Protein AF-A0A962Z6M2-F1 (afdb_monomer_lite)

Secondary structure (DSSP, 8-state):
-PPPPS-HHHHHHHHHHSTT-HHHHHHHHHHHHHTT-HHHHHHHHHHHHHHTTT-HHHHHHHHHHHHHHH-SSSTTTTSPPPHHHHHHHHHS-HHHHHHHHHHHHHHHHHHHHH-TT-HHHHHHHHHHHHHHT-HHHHHHHHHHHHHHTTT-HHHHHHHHHHHHHTTSS--

pLDDT: mean 78.85, std 14.88, range [34.38, 93.31]

Foldseek 3Di:
DDDDPLDLVVLVVVCVVVVQPLVSLLVSLQSCLVVVNNVSNVVSLVSNCVVCVVPVVSNVVSVVSCCVRPPPVCCVPPVDDDPVVVVVVVVDDPVRVLVVLVVVLVVLVVVCVVVVVPLVSLLVSLVSCLVSVVLVSNLVSLVSNCVVCVVPPVSNVSSVVSCVVSPVDDD

Structure (mmCIF, N/CA/C/O backbone):
data_AF-A0A962Z6M2-F1
#
_entry.id   AF-A0A962Z6M2-F1
#
loop_
_atom_site.group_PDB
_atom_site.id
_atom_site.type_symbol
_atom_site.label_atom_id
_atom_site.label_alt_id
_atom_site.label_comp_id
_atom_site.label_asym_id
_atom_site.label_entity_id
_atom_site.label_seq_id
_atom_site.pdbx_PDB_ins_code
_atom_site.Cartn_x
_atom_site.Cartn_y
_atom_site.Cartn_z
_atom_site.occupancy
_atom_site.B_iso_or_equiv
_atom_site.auth_seq_id
_atom_site.auth_comp_id
_atom_site.auth_asym_id
_atom_site.auth_atom_id
_atom_site.pdbx_PDB_model_num
ATOM 1 N N . PRO A 1 1 ? -10.891 -21.172 -31.140 1.00 34.38 1 PRO A N 1
ATOM 2 C CA . PRO A 1 1 ? -9.845 -20.942 -30.113 1.00 34.38 1 PRO A CA 1
ATOM 3 C C . PRO A 1 1 ? -9.980 -21.962 -28.971 1.00 34.38 1 PRO A C 1
ATOM 5 O O . PRO A 1 1 ? -11.091 -22.116 -28.469 1.00 34.38 1 PRO A O 1
ATOM 8 N N . PRO A 1 2 ? -8.925 -22.722 -28.624 1.00 45.12 2 PRO A N 1
ATOM 9 C CA . PRO A 1 2 ? -9.042 -23.731 -27.581 1.00 45.12 2 PRO A CA 1
ATOM 10 C C . PRO A 1 2 ? -9.283 -23.030 -26.244 1.00 45.12 2 PRO A C 1
ATOM 12 O O . PRO A 1 2 ? -8.566 -22.094 -25.889 1.00 45.12 2 PRO A O 1
ATOM 15 N N . SER A 1 3 ? -10.339 -23.456 -25.558 1.00 48.66 3 SER A N 1
ATOM 16 C CA . SER A 1 3 ? -10.657 -23.081 -24.186 1.00 48.66 3 SER A CA 1
ATOM 17 C C . SER A 1 3 ? -9.406 -23.259 -23.329 1.00 48.66 3 SER A C 1
ATOM 19 O O . SER A 1 3 ? -8.789 -24.325 -23.377 1.00 48.66 3 SER A O 1
ATOM 21 N N . ALA A 1 4 ? -8.992 -22.216 -22.607 1.00 51.03 4 ALA A N 1
ATOM 22 C CA . ALA A 1 4 ? -7.869 -22.316 -21.684 1.00 51.03 4 ALA A CA 1
ATOM 23 C C . ALA A 1 4 ? -8.102 -23.509 -20.735 1.00 51.03 4 ALA A C 1
ATOM 25 O O . ALA A 1 4 ? -9.238 -23.707 -20.289 1.00 51.03 4 ALA A O 1
ATOM 26 N N . PRO A 1 5 ? -7.082 -24.346 -20.480 1.00 53.75 5 PRO A N 1
ATOM 27 C CA . PRO A 1 5 ? -7.233 -25.463 -19.562 1.00 53.75 5 PRO A CA 1
ATOM 28 C C . PRO A 1 5 ? -7.599 -24.917 -18.179 1.00 53.75 5 PRO A C 1
ATOM 30 O O . PRO A 1 5 ? -6.863 -24.118 -17.613 1.00 53.75 5 PRO A O 1
ATOM 33 N N . SER A 1 6 ? -8.734 -25.358 -17.634 1.00 64.12 6 SER A N 1
ATOM 34 C CA . SER A 1 6 ? -9.140 -25.058 -16.252 1.00 64.12 6 SER A CA 1
ATOM 35 C C . SER A 1 6 ? -8.270 -25.781 -15.212 1.00 64.12 6 SER A C 1
ATOM 37 O O . SER A 1 6 ? -8.408 -25.535 -14.017 1.00 64.12 6 SER A O 1
ATOM 39 N N . ASP A 1 7 ? -7.376 -26.664 -15.669 1.00 82.19 7 ASP A N 1
ATOM 40 C CA . ASP A 1 7 ? -6.405 -27.383 -14.853 1.00 82.19 7 ASP A CA 1
ATOM 41 C C . ASP A 1 7 ? -5.087 -26.599 -14.729 1.00 82.19 7 ASP A C 1
ATOM 43 O O . ASP A 1 7 ? -4.380 -26.418 -15.730 1.00 82.19 7 ASP A O 1
ATOM 47 N N . PRO A 1 8 ? -4.704 -26.175 -13.511 1.00 82.62 8 PRO A N 1
ATOM 48 C CA . PRO A 1 8 ? -3.506 -25.369 -13.297 1.00 82.62 8 PRO A CA 1
ATOM 49 C C . PRO A 1 8 ? -2.213 -26.141 -13.600 1.00 82.62 8 PRO A C 1
ATOM 51 O O . PRO A 1 8 ? -1.259 -25.560 -14.110 1.00 82.62 8 PRO A O 1
ATOM 54 N N . ASP A 1 9 ? -2.178 -27.460 -13.397 1.00 84.62 9 ASP A N 1
ATOM 55 C CA . ASP A 1 9 ? -1.010 -28.282 -13.737 1.00 84.62 9 ASP A CA 1
ATOM 56 C C . ASP A 1 9 ? -0.763 -28.357 -15.250 1.00 84.62 9 ASP A C 1
ATOM 58 O O . ASP A 1 9 ? 0.375 -28.230 -15.712 1.00 84.62 9 ASP A O 1
ATOM 62 N N . ALA A 1 10 ? -1.832 -28.506 -16.038 1.00 86.56 10 ALA A N 1
ATOM 63 C CA . ALA A 1 10 ? -1.747 -28.499 -17.496 1.00 86.56 10 ALA A CA 1
ATOM 64 C C . ALA A 1 10 ? -1.343 -27.113 -18.021 1.00 86.56 10 ALA A C 1
ATOM 66 O O . ALA A 1 10 ? -0.534 -27.008 -18.949 1.00 86.56 10 ALA A O 1
ATOM 67 N N . LEU A 1 11 ? -1.867 -26.051 -17.399 1.00 87.56 11 LEU A N 1
ATOM 68 C CA . LEU A 1 11 ? -1.488 -24.676 -17.702 1.00 87.56 11 LEU A CA 1
ATOM 69 C C . LEU A 1 11 ? -0.005 -24.430 -17.389 1.00 87.56 11 LEU A C 1
ATOM 71 O O . LEU A 1 11 ? 0.720 -23.955 -18.259 1.00 87.56 11 LEU A O 1
ATOM 75 N N . ARG A 1 12 ? 0.484 -24.833 -16.211 1.00 87.50 12 ARG A N 1
ATOM 76 C CA . ARG A 1 12 ? 1.902 -24.727 -15.829 1.00 87.50 12 ARG A CA 1
ATOM 77 C C . ARG A 1 12 ? 2.818 -25.416 -16.835 1.00 87.50 12 ARG A C 1
ATOM 79 O O . ARG A 1 12 ? 3.776 -24.804 -17.295 1.00 87.50 12 ARG A O 1
ATOM 86 N N . ALA A 1 13 ? 2.517 -26.660 -17.206 1.00 89.38 13 ALA A N 1
ATOM 87 C CA . ALA A 1 13 ? 3.335 -27.412 -18.157 1.00 89.38 13 ALA A CA 1
ATOM 88 C C . ALA A 1 13 ? 3.436 -26.709 -19.523 1.00 89.38 13 ALA A C 1
ATOM 90 O O . ALA A 1 13 ? 4.505 -26.684 -20.133 1.00 89.38 13 ALA A O 1
ATOM 91 N N . ARG A 1 14 ? 2.343 -26.090 -19.986 1.00 90.38 14 ARG A N 1
ATOM 92 C CA . ARG A 1 14 ? 2.348 -25.273 -21.204 1.00 90.38 14 ARG A CA 1
ATOM 93 C C . ARG A 1 14 ? 3.193 -24.008 -21.041 1.00 90.38 14 ARG A C 1
ATOM 95 O O . ARG A 1 14 ? 3.958 -23.675 -21.941 1.00 90.38 14 ARG A O 1
ATOM 102 N N . LEU A 1 15 ? 3.068 -23.313 -19.915 1.00 90.88 15 LEU A N 1
ATOM 103 C CA . LEU A 1 15 ? 3.791 -22.065 -19.664 1.00 90.88 15 LEU A CA 1
ATOM 104 C C . LEU A 1 15 ? 5.296 -22.275 -19.485 1.00 90.88 15 LEU A C 1
ATOM 106 O O . LEU A 1 15 ? 6.074 -21.397 -19.838 1.00 90.88 15 LEU A O 1
ATOM 110 N N . GLU A 1 16 ? 5.733 -23.447 -19.027 1.00 88.25 16 GLU A N 1
ATOM 111 C CA . GLU A 1 16 ? 7.156 -23.813 -19.052 1.00 88.25 16 GLU A CA 1
ATOM 112 C C . GLU A 1 16 ? 7.694 -23.959 -20.487 1.00 88.25 16 GLU A C 1
ATOM 114 O O . GLU A 1 16 ? 8.852 -23.634 -20.749 1.00 88.25 16 GLU A O 1
ATOM 119 N N . ALA A 1 17 ? 6.860 -24.393 -21.441 1.00 90.06 17 ALA A N 1
ATOM 120 C CA . ALA A 1 17 ? 7.218 -24.407 -22.862 1.00 90.06 17 ALA A CA 1
ATOM 121 C C . ALA A 1 17 ? 7.132 -23.008 -23.505 1.00 90.06 17 ALA A C 1
ATOM 123 O O . ALA A 1 17 ? 7.885 -22.702 -24.432 1.00 90.06 17 ALA A O 1
ATOM 124 N N . GLU A 1 18 ? 6.247 -22.146 -22.997 1.00 89.69 18 GLU A N 1
ATOM 125 C CA . GLU A 1 18 ? 6.030 -20.769 -23.452 1.00 89.69 18 GLU A CA 1
ATOM 126 C C . GLU A 1 18 ? 6.296 -19.748 -22.320 1.00 89.69 18 GLU A C 1
ATOM 128 O O . GLU A 1 18 ? 5.388 -19.021 -21.911 1.00 89.69 18 GLU A O 1
ATOM 133 N N . PRO A 1 19 ? 7.541 -19.613 -21.814 1.00 87.62 19 PRO A N 1
ATOM 134 C CA . PRO A 1 19 ? 7.821 -18.827 -20.605 1.00 87.62 19 PRO A CA 1
ATOM 135 C C . PRO A 1 19 ? 7.509 -17.333 -20.756 1.00 87.62 19 PRO A C 1
ATOM 137 O O . PRO A 1 19 ? 7.312 -16.637 -19.766 1.00 87.62 19 PRO A O 1
ATOM 140 N N . LYS A 1 20 ? 7.426 -16.840 -21.998 1.00 87.75 20 LYS A N 1
ATOM 141 C CA . LYS A 1 20 ? 7.068 -15.457 -22.344 1.00 87.75 20 LYS A CA 1
ATOM 142 C C . LYS A 1 20 ? 5.554 -15.207 -22.386 1.00 87.75 20 LYS A C 1
ATOM 144 O O . LYS A 1 20 ? 5.133 -14.139 -22.825 1.00 87.75 20 LYS A O 1
ATOM 149 N N . ASP A 1 21 ? 4.717 -16.158 -21.983 1.00 89.56 21 ASP A N 1
ATOM 150 C CA . ASP A 1 21 ? 3.284 -15.909 -21.829 1.00 89.56 21 ASP A CA 1
ATOM 151 C C . ASP A 1 21 ? 2.997 -15.263 -20.466 1.00 89.56 21 ASP A C 1
ATOM 153 O O . ASP A 1 21 ? 2.592 -15.905 -19.497 1.00 89.56 21 ASP A O 1
ATOM 157 N N . PHE A 1 22 ? 3.222 -13.949 -20.399 1.00 86.62 22 PHE A N 1
ATOM 158 C CA . PHE A 1 22 ? 2.941 -13.138 -19.214 1.00 86.62 22 PHE A CA 1
ATOM 159 C C . PHE A 1 22 ? 1.518 -13.342 -18.675 1.00 86.62 22 PHE A C 1
ATOM 161 O O . PHE A 1 22 ? 1.324 -13.496 -17.470 1.00 86.62 22 PHE A O 1
ATOM 168 N N . ARG A 1 23 ? 0.510 -13.343 -19.560 1.00 86.81 23 ARG A N 1
ATOM 169 C CA . ARG A 1 23 ? -0.898 -13.440 -19.147 1.00 86.81 23 ARG A CA 1
ATOM 170 C C . ARG A 1 23 ? -1.207 -14.818 -18.584 1.00 86.81 23 ARG A C 1
ATOM 172 O O . ARG A 1 23 ? -1.882 -14.892 -17.561 1.00 86.81 23 ARG A O 1
ATOM 179 N N . GLY A 1 24 ? -0.679 -15.865 -19.211 1.00 90.38 24 GLY A N 1
ATOM 180 C CA . GLY A 1 24 ? -0.841 -17.230 -18.740 1.00 90.38 24 GLY A CA 1
ATOM 181 C C . GLY A 1 24 ? -0.222 -17.457 -17.359 1.00 90.38 24 GLY A C 1
ATOM 182 O O . GLY A 1 24 ? -0.868 -18.054 -16.503 1.00 90.38 24 GLY A O 1
ATOM 183 N N . TRP A 1 25 ? 0.963 -16.903 -17.075 1.00 91.50 25 TRP A N 1
ATOM 184 C CA . TRP A 1 25 ? 1.555 -16.981 -15.729 1.00 91.50 25 TRP A CA 1
ATOM 185 C C . TRP A 1 25 ? 0.719 -16.271 -14.657 1.00 91.50 25 TRP A C 1
ATOM 187 O O . TRP A 1 25 ? 0.569 -16.797 -13.553 1.00 91.50 25 TRP A O 1
ATOM 197 N N . LEU A 1 26 ? 0.123 -15.114 -14.974 1.00 87.94 26 LEU A N 1
ATOM 198 C CA . LEU A 1 26 ? -0.801 -14.438 -14.054 1.00 87.94 26 LEU A CA 1
ATOM 199 C C . LEU A 1 26 ? -2.107 -15.221 -13.853 1.00 87.94 26 LEU A C 1
ATOM 201 O O . LEU A 1 26 ? -2.688 -15.196 -12.771 1.00 87.94 26 LEU A O 1
ATOM 205 N N . GLU A 1 27 ? -2.604 -15.884 -14.896 1.00 88.56 27 GLU A N 1
ATOM 206 C CA . GLU A 1 27 ? -3.781 -16.754 -14.816 1.00 88.56 27 GLU A CA 1
ATOM 207 C C . GLU A 1 27 ? -3.503 -17.988 -13.951 1.00 88.56 27 GLU A C 1
ATOM 209 O O . GLU A 1 27 ? -4.297 -18.291 -13.062 1.00 88.56 27 GLU A O 1
ATOM 214 N N . LEU A 1 28 ? -2.339 -18.625 -14.119 1.00 90.25 28 LEU A N 1
ATOM 215 C CA . LEU A 1 28 ? -1.894 -19.727 -13.267 1.00 90.25 28 LEU A CA 1
ATOM 216 C C . LEU A 1 28 ? -1.822 -19.301 -11.798 1.00 90.25 28 LEU A C 1
ATOM 218 O O . LEU A 1 28 ? -2.349 -19.998 -10.936 1.00 90.25 28 LEU A O 1
ATOM 222 N N . ALA A 1 29 ? -1.233 -18.136 -11.512 1.00 89.50 29 ALA A N 1
ATOM 223 C CA . ALA A 1 29 ? -1.160 -17.615 -10.150 1.00 89.50 29 ALA A CA 1
ATOM 224 C C . ALA A 1 29 ? -2.555 -17.416 -9.523 1.00 89.50 29 ALA A C 1
ATOM 226 O O . ALA A 1 29 ? -2.762 -17.784 -8.370 1.00 89.50 29 ALA A O 1
ATOM 227 N N . ARG A 1 30 ? -3.534 -16.908 -10.290 1.00 84.50 30 ARG A N 1
ATOM 228 C CA . ARG A 1 30 ? -4.937 -16.771 -9.842 1.00 84.50 30 ARG A CA 1
ATOM 229 C C . ARG A 1 30 ? -5.606 -18.113 -9.574 1.00 84.50 30 ARG A C 1
ATOM 231 O O . ARG A 1 30 ? -6.294 -18.244 -8.567 1.00 84.50 30 ARG A O 1
ATOM 238 N N . LEU A 1 31 ? -5.423 -19.089 -10.461 1.00 86.62 31 LEU A N 1
ATOM 239 C CA . LEU A 1 31 ? -6.014 -20.421 -10.306 1.00 86.62 31 LEU A CA 1
ATOM 240 C C . LEU A 1 31 ? -5.458 -21.143 -9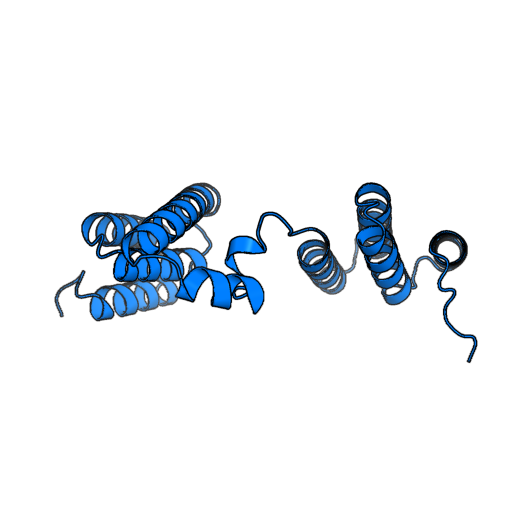.075 1.00 86.62 31 LEU A C 1
ATOM 242 O O . LEU A 1 31 ? -6.222 -21.751 -8.329 1.00 86.62 31 LEU A O 1
ATOM 246 N N . GLU A 1 32 ? -4.152 -21.037 -8.834 1.00 86.12 32 GLU A N 1
ATOM 247 C CA . GLU A 1 32 ? -3.507 -21.623 -7.656 1.00 86.12 32 GLU A CA 1
ATOM 248 C C . GLU A 1 32 ? -3.922 -20.909 -6.363 1.00 86.12 32 GLU A C 1
ATOM 250 O O . GLU A 1 32 ? -4.260 -21.560 -5.373 1.00 86.12 32 GLU A O 1
ATOM 255 N N . ALA A 1 33 ? -4.017 -19.574 -6.387 1.00 81.19 33 ALA A N 1
ATOM 256 C CA . ALA A 1 33 ? -4.516 -18.796 -5.255 1.00 81.19 33 ALA A CA 1
ATOM 257 C C . ALA A 1 33 ? -5.978 -19.141 -4.918 1.00 81.19 33 ALA A C 1
ATOM 259 O O . ALA A 1 33 ? -6.304 -19.346 -3.751 1.00 81.19 33 ALA A O 1
ATOM 260 N N . ALA A 1 34 ? -6.846 -19.298 -5.926 1.00 80.06 34 ALA A N 1
ATOM 261 C CA . ALA A 1 34 ? -8.249 -19.686 -5.742 1.00 80.06 34 ALA A CA 1
ATOM 262 C C . ALA A 1 34 ? -8.419 -21.098 -5.150 1.00 80.06 34 ALA A C 1
ATOM 264 O O . ALA A 1 34 ? -9.440 -21.395 -4.534 1.00 80.06 34 ALA A O 1
ATOM 265 N N . ARG A 1 35 ? -7.416 -21.969 -5.317 1.00 79.62 35 ARG A N 1
ATOM 266 C CA . ARG A 1 35 ? -7.358 -23.307 -4.707 1.00 79.62 35 ARG A CA 1
ATOM 267 C C . ARG A 1 35 ? -6.767 -23.299 -3.294 1.00 79.62 35 ARG A C 1
ATOM 269 O O . ARG A 1 35 ? -6.731 -24.348 -2.656 1.00 79.62 35 ARG A O 1
ATOM 276 N N . GLY A 1 36 ? -6.295 -22.147 -2.816 1.00 78.06 36 GLY A N 1
ATOM 277 C CA . GLY A 1 36 ? -5.590 -22.004 -1.542 1.00 78.06 36 GLY A CA 1
ATOM 278 C C . GLY A 1 36 ? -4.112 -22.404 -1.594 1.00 78.06 36 GLY A C 1
ATOM 279 O O . GLY A 1 36 ? -3.434 -22.346 -0.569 1.00 78.06 36 GLY A O 1
ATOM 280 N N . ASP A 1 37 ? -3.574 -22.769 -2.764 1.00 82.50 37 ASP A N 1
ATOM 281 C CA . ASP A 1 37 ? -2.153 -23.089 -2.921 1.00 82.50 37 ASP A CA 1
ATOM 282 C C . ASP A 1 37 ? -1.338 -21.809 -3.158 1.00 82.50 37 ASP A C 1
ATOM 284 O O . ASP A 1 37 ? -0.841 -21.503 -4.247 1.00 82.50 37 ASP A O 1
ATOM 288 N N . ARG A 1 38 ? -1.194 -21.026 -2.084 1.00 77.81 38 ARG A N 1
ATOM 289 C CA . ARG A 1 38 ? -0.437 -19.764 -2.090 1.00 77.81 38 ARG A CA 1
ATOM 290 C C . ARG A 1 38 ? 1.026 -19.974 -2.502 1.00 77.81 38 ARG A C 1
ATOM 292 O O . ARG A 1 38 ? 1.619 -19.102 -3.135 1.00 77.81 38 ARG A O 1
ATOM 299 N N . LYS A 1 39 ? 1.610 -21.139 -2.200 1.00 81.81 39 LYS A N 1
ATOM 300 C CA . LYS A 1 39 ? 2.989 -21.473 -2.583 1.00 81.81 39 LYS A CA 1
ATOM 301 C C . LYS A 1 39 ? 3.116 -21.630 -4.099 1.00 81.81 39 LYS A C 1
ATOM 303 O O . LYS A 1 39 ? 4.027 -21.054 -4.694 1.00 81.81 39 LYS A O 1
ATOM 308 N N . ALA A 1 40 ? 2.212 -22.386 -4.719 1.00 85.00 40 ALA A N 1
ATOM 309 C CA . ALA A 1 40 ? 2.186 -22.566 -6.167 1.00 85.00 40 ALA A CA 1
ATOM 310 C C . ALA A 1 40 ? 1.896 -21.249 -6.903 1.00 85.00 40 ALA A C 1
ATOM 312 O O . ALA A 1 40 ? 2.501 -20.968 -7.940 1.00 85.00 40 ALA A O 1
ATOM 313 N N . ALA A 1 41 ? 1.036 -20.409 -6.331 1.00 86.69 41 ALA A N 1
ATOM 314 C CA . ALA A 1 41 ? 0.719 -19.100 -6.876 1.00 86.69 41 ALA A CA 1
ATOM 315 C C . ALA A 1 41 ? 1.925 -18.135 -6.844 1.00 86.69 41 ALA A C 1
ATOM 317 O O . ALA A 1 41 ? 2.239 -17.520 -7.867 1.00 86.69 41 ALA A O 1
ATOM 318 N N . HIS A 1 42 ? 2.664 -18.048 -5.728 1.00 84.69 42 HIS A N 1
ATOM 319 C CA . HIS A 1 42 ? 3.911 -17.266 -5.677 1.00 84.69 42 HIS A CA 1
ATOM 320 C C . HIS A 1 42 ? 4.969 -17.806 -6.639 1.00 84.69 42 HIS A C 1
ATOM 322 O O . HIS A 1 42 ? 5.685 -17.023 -7.260 1.00 84.69 42 HIS A O 1
ATOM 328 N N . ALA A 1 43 ? 5.066 -19.129 -6.801 1.00 88.62 43 ALA A N 1
ATOM 329 C CA . ALA A 1 43 ? 6.003 -19.726 -7.749 1.00 88.62 43 ALA A CA 1
ATOM 330 C C . ALA A 1 43 ? 5.710 -19.286 -9.195 1.00 88.62 43 ALA A C 1
ATOM 332 O O . ALA A 1 43 ? 6.639 -18.966 -9.936 1.00 88.62 43 ALA A O 1
ATOM 333 N N . ALA A 1 44 ? 4.433 -19.195 -9.580 1.00 90.25 44 ALA A N 1
ATOM 334 C CA . ALA A 1 44 ? 4.031 -18.690 -10.893 1.00 90.25 44 ALA A CA 1
ATOM 335 C C . ALA A 1 44 ? 4.416 -17.209 -11.096 1.00 90.25 44 ALA A C 1
ATOM 337 O O . ALA A 1 44 ? 4.956 -16.849 -12.144 1.00 90.25 44 ALA A O 1
ATOM 338 N N . ILE A 1 45 ? 4.211 -16.363 -10.079 1.00 89.69 45 ILE A N 1
ATOM 339 C CA . ILE A 1 45 ? 4.617 -14.947 -10.110 1.00 89.69 45 ILE A CA 1
ATOM 340 C C . ILE A 1 45 ? 6.144 -14.783 -10.154 1.00 89.69 45 ILE A C 1
ATOM 342 O O . ILE A 1 45 ? 6.666 -13.996 -10.948 1.00 89.69 45 ILE A O 1
ATOM 346 N N . ALA A 1 46 ? 6.883 -15.558 -9.361 1.00 89.12 46 ALA A N 1
ATOM 347 C CA . ALA A 1 46 ? 8.343 -15.551 -9.378 1.00 89.12 46 ALA A CA 1
ATOM 348 C C . ALA A 1 46 ? 8.883 -15.935 -10.762 1.00 89.12 46 ALA A C 1
ATOM 350 O O . ALA A 1 46 ? 9.804 -15.291 -11.266 1.00 89.12 46 ALA A O 1
ATOM 351 N N . ARG A 1 47 ? 8.259 -16.921 -11.417 1.00 90.19 47 ARG A N 1
ATOM 352 C CA . ARG A 1 47 ? 8.683 -17.385 -12.736 1.00 90.19 47 ARG A CA 1
ATOM 353 C C . ARG A 1 47 ? 8.537 -16.311 -13.807 1.00 90.19 47 ARG A C 1
ATOM 355 O O . ARG A 1 47 ? 9.484 -16.049 -14.546 1.00 90.19 47 ARG A O 1
ATOM 362 N N . VAL A 1 48 ? 7.390 -15.636 -13.863 1.00 90.31 48 VAL A N 1
ATOM 363 C CA . VAL A 1 48 ? 7.202 -14.531 -14.814 1.00 90.31 48 VAL A CA 1
ATOM 364 C C . VAL A 1 48 ? 8.119 -13.348 -14.485 1.00 90.31 48 VAL A C 1
ATOM 366 O O . VAL A 1 48 ? 8.650 -12.714 -15.394 1.00 90.31 48 VAL A O 1
ATOM 369 N N . ARG A 1 49 ? 8.414 -13.095 -13.204 1.00 89.25 49 ARG A N 1
ATOM 370 C CA . ARG A 1 49 ? 9.379 -12.063 -12.791 1.00 89.25 49 ARG A CA 1
ATOM 371 C C . ARG A 1 49 ? 10.783 -12.333 -13.317 1.00 89.25 49 ARG A C 1
ATOM 373 O O . ARG A 1 49 ? 11.424 -11.412 -13.812 1.00 89.25 49 ARG A O 1
ATOM 380 N N . GLU A 1 50 ? 11.242 -13.579 -13.256 1.00 89.00 50 GLU A N 1
ATOM 381 C CA . GLU A 1 50 ? 12.538 -13.982 -13.811 1.00 89.00 50 GLU A CA 1
ATOM 382 C C . GLU A 1 50 ? 12.592 -13.791 -15.329 1.00 89.00 50 GLU A C 1
ATOM 384 O O . GLU A 1 50 ? 13.562 -13.241 -15.852 1.00 89.00 50 GLU A O 1
ATOM 389 N N . VAL A 1 51 ? 11.535 -14.197 -16.040 1.00 91.12 51 VAL A N 1
ATOM 390 C CA . VAL A 1 51 ? 11.464 -14.068 -17.505 1.00 91.12 51 VAL A CA 1
ATOM 391 C C . VAL A 1 51 ? 11.514 -12.600 -17.940 1.00 91.12 51 VAL A C 1
ATOM 393 O O . VAL A 1 51 ? 12.126 -12.280 -18.961 1.00 91.12 51 VAL A O 1
ATOM 396 N N . TYR A 1 52 ? 10.909 -11.705 -17.158 1.00 89.12 52 TYR A N 1
ATOM 397 C CA . TYR A 1 52 ? 10.832 -10.271 -17.441 1.00 89.12 52 TYR A CA 1
ATOM 398 C C . TYR A 1 52 ? 11.750 -9.410 -16.559 1.00 89.12 52 TYR A C 1
ATOM 400 O O . TYR A 1 52 ? 11.542 -8.201 -16.462 1.00 89.12 52 TYR A O 1
ATOM 408 N N . ALA A 1 53 ? 12.808 -9.988 -15.978 1.00 87.50 53 ALA A N 1
ATOM 409 C CA . ALA A 1 53 ? 13.720 -9.287 -15.065 1.00 87.50 53 ALA A CA 1
ATOM 410 C C . ALA A 1 53 ? 14.383 -8.039 -15.680 1.00 87.50 53 ALA A C 1
ATOM 412 O O . ALA A 1 53 ? 14.706 -7.088 -14.975 1.00 87.50 53 ALA A O 1
ATOM 413 N N . ALA A 1 54 ? 14.557 -8.013 -17.004 1.00 86.75 54 ALA A N 1
ATOM 414 C CA . ALA A 1 54 ? 15.133 -6.881 -17.732 1.00 86.75 54 ALA A CA 1
ATOM 415 C C . ALA A 1 54 ? 14.098 -5.829 -18.189 1.00 86.75 54 ALA A C 1
ATOM 417 O O . ALA A 1 54 ? 14.456 -4.897 -18.907 1.00 86.75 54 ALA A O 1
ATOM 418 N N . ALA A 1 55 ? 12.819 -5.972 -17.822 1.00 84.94 55 ALA A N 1
ATOM 419 C CA . ALA A 1 55 ? 11.729 -5.105 -18.268 1.00 84.94 55 ALA A CA 1
ATOM 420 C C . ALA A 1 55 ? 11.055 -4.398 -17.072 1.00 84.94 55 ALA A C 1
ATOM 422 O O . ALA A 1 55 ? 10.057 -4.900 -16.551 1.00 84.94 55 ALA A O 1
ATOM 423 N N . PRO A 1 56 ? 11.532 -3.205 -16.659 1.00 72.88 56 PRO A N 1
ATOM 424 C CA . PRO A 1 56 ? 11.048 -2.501 -15.463 1.00 72.88 56 PRO A CA 1
ATOM 425 C C . PRO A 1 56 ? 9.536 -2.246 -15.450 1.00 72.88 56 PRO A C 1
ATOM 427 O O . PRO A 1 56 ? 8.879 -2.421 -14.429 1.00 72.88 56 PRO A O 1
ATOM 430 N N . PHE A 1 57 ? 8.960 -1.899 -16.604 1.00 77.56 57 PHE A N 1
ATOM 431 C CA . PHE A 1 57 ? 7.515 -1.693 -16.735 1.00 77.56 57 PHE A CA 1
ATOM 432 C C . PHE A 1 57 ? 6.712 -2.985 -16.524 1.00 77.56 57 PHE A C 1
ATOM 434 O O . PHE A 1 57 ? 5.630 -2.963 -15.944 1.00 77.56 57 PHE A O 1
ATOM 441 N N . VAL A 1 58 ? 7.243 -4.128 -16.968 1.00 81.75 58 VAL A N 1
ATOM 442 C CA . VAL A 1 58 ? 6.592 -5.426 -16.758 1.00 81.75 58 VAL A CA 1
ATOM 443 C C . VAL A 1 58 ? 6.755 -5.862 -15.305 1.00 81.75 58 VAL A C 1
ATOM 445 O O . VAL A 1 58 ? 5.785 -6.316 -14.712 1.00 81.75 58 VAL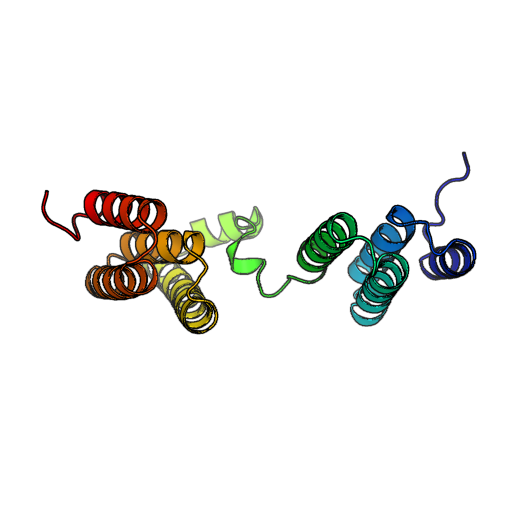 A O 1
ATOM 448 N N . LEU A 1 59 ? 7.921 -5.633 -14.692 1.00 77.50 59 LEU A N 1
ATOM 449 C CA . LEU A 1 59 ? 8.144 -5.873 -13.262 1.00 77.50 59 LEU A CA 1
ATOM 450 C C . LEU A 1 59 ? 7.159 -5.101 -12.377 1.00 77.50 59 LEU A C 1
ATOM 452 O O . LEU A 1 59 ? 6.619 -5.678 -11.439 1.00 77.50 59 LEU A O 1
ATOM 456 N N . GLN A 1 60 ? 6.861 -3.840 -12.709 1.00 72.62 60 GLN A N 1
ATOM 457 C CA . GLN A 1 60 ? 5.846 -3.056 -11.999 1.00 72.62 60 GLN A CA 1
ATOM 458 C C . GLN A 1 60 ? 4.451 -3.697 -12.103 1.00 72.62 60 GLN A C 1
ATOM 460 O O . GLN A 1 60 ? 3.714 -3.750 -11.119 1.00 72.62 60 GLN A O 1
ATOM 465 N N . GLN A 1 61 ? 4.085 -4.218 -13.277 1.00 77.94 61 GLN A N 1
ATOM 466 C CA . GLN A 1 61 ? 2.809 -4.914 -13.455 1.00 77.94 61 GLN A CA 1
ATOM 467 C C . GLN A 1 61 ? 2.760 -6.264 -12.728 1.00 77.94 61 GLN A C 1
ATOM 469 O O . GLN A 1 61 ? 1.713 -6.618 -12.190 1.00 77.94 61 GLN A O 1
ATOM 474 N N . ILE A 1 62 ? 3.878 -6.995 -12.677 1.00 82.56 62 ILE A N 1
ATOM 475 C CA . ILE A 1 62 ? 4.001 -8.242 -11.908 1.00 82.56 62 ILE A CA 1
ATOM 476 C C . ILE A 1 62 ? 3.834 -7.952 -10.417 1.00 82.56 62 ILE A C 1
ATOM 478 O O . ILE A 1 62 ? 3.029 -8.613 -9.774 1.00 82.56 62 ILE A O 1
ATOM 482 N N . ALA A 1 63 ? 4.522 -6.934 -9.893 1.00 77.75 63 ALA A N 1
ATOM 483 C CA . ALA A 1 63 ? 4.419 -6.528 -8.492 1.00 77.75 63 ALA A CA 1
ATOM 484 C C . ALA A 1 63 ? 2.986 -6.124 -8.112 1.00 77.75 63 ALA A C 1
ATOM 486 O O . ALA A 1 63 ? 2.490 -6.505 -7.057 1.00 77.75 63 ALA A O 1
ATOM 487 N N . ARG A 1 64 ? 2.278 -5.413 -9.001 1.00 77.88 64 ARG A N 1
ATOM 488 C CA . ARG A 1 64 ? 0.860 -5.087 -8.799 1.00 77.88 64 ARG A CA 1
ATOM 489 C C . ARG A 1 64 ? -0.025 -6.334 -8.757 1.00 77.88 64 ARG A C 1
ATOM 491 O O . ARG A 1 64 ? -0.893 -6.425 -7.898 1.00 77.88 64 ARG A O 1
ATOM 498 N N . ALA A 1 65 ? 0.170 -7.271 -9.682 1.00 79.12 65 ALA A N 1
ATOM 499 C CA . ALA A 1 65 ? -0.606 -8.507 -9.707 1.00 79.12 65 ALA A CA 1
ATOM 500 C C . ALA A 1 65 ? -0.308 -9.391 -8.484 1.00 79.12 65 ALA A C 1
ATOM 502 O O . ALA A 1 65 ? -1.217 -10.022 -7.959 1.00 79.12 65 ALA A O 1
ATOM 503 N N . GLU A 1 66 ? 0.946 -9.415 -8.023 1.00 80.25 66 GLU A N 1
ATOM 504 C CA . GLU A 1 66 ? 1.375 -10.089 -6.794 1.00 80.25 66 GLU A CA 1
ATOM 505 C C . GLU A 1 66 ? 0.647 -9.517 -5.573 1.00 80.25 66 GLU A C 1
ATOM 507 O O . GLU A 1 66 ? 0.050 -10.279 -4.816 1.00 80.25 66 GLU A O 1
ATOM 512 N N . ALA A 1 67 ? 0.603 -8.188 -5.446 1.00 77.12 67 ALA A N 1
ATOM 513 C CA . ALA A 1 67 ? -0.161 -7.512 -4.401 1.00 77.12 67 ALA A CA 1
ATOM 514 C C . ALA A 1 67 ? -1.657 -7.860 -4.486 1.00 77.12 67 ALA A C 1
ATOM 516 O O . ALA A 1 67 ? -2.246 -8.343 -3.530 1.00 77.12 67 ALA A O 1
ATOM 517 N N . GLU A 1 68 ? -2.286 -7.743 -5.660 1.00 77.94 68 GLU A N 1
ATOM 518 C CA . GLU A 1 68 ? -3.711 -8.075 -5.832 1.00 77.94 68 GLU A CA 1
ATOM 519 C C . GLU A 1 68 ? -4.054 -9.535 -5.451 1.00 77.94 68 GLU A C 1
ATOM 521 O O . GLU A 1 68 ? -5.171 -9.797 -4.999 1.00 77.94 68 GLU A O 1
ATOM 526 N N . LEU A 1 69 ? -3.109 -10.466 -5.632 1.00 75.75 69 LEU A N 1
ATOM 527 C CA . LEU A 1 69 ? -3.271 -11.907 -5.408 1.00 75.75 69 LEU A CA 1
ATOM 528 C C . LEU A 1 69 ? -2.936 -12.378 -3.990 1.00 75.75 69 LEU A C 1
ATOM 530 O O . LEU A 1 69 ? -3.539 -13.346 -3.521 1.00 75.75 69 LEU A O 1
ATOM 534 N N . PHE A 1 70 ? -1.950 -11.757 -3.342 1.00 71.38 70 PHE A N 1
ATOM 535 C CA . PHE A 1 70 ? -1.393 -12.235 -2.072 1.00 71.38 70 PHE A CA 1
ATOM 536 C C . PHE A 1 70 ? -1.528 -11.254 -0.920 1.00 71.38 70 PHE A C 1
ATOM 538 O O . PHE A 1 70 ? -1.359 -11.682 0.223 1.00 71.38 70 PHE A O 1
ATOM 545 N N . ASP A 1 71 ? -1.901 -9.998 -1.180 1.00 61.94 71 ASP A N 1
ATOM 546 C CA . ASP A 1 71 ? -2.387 -9.125 -0.121 1.00 61.94 71 ASP A CA 1
ATOM 547 C C . ASP A 1 71 ? -3.763 -9.593 0.336 1.00 61.94 71 ASP A C 1
ATOM 549 O O . ASP A 1 71 ? -4.812 -9.194 -0.170 1.00 61.94 71 ASP A O 1
ATOM 553 N N . ASP A 1 72 ? -3.712 -10.483 1.317 1.00 49.06 72 ASP A N 1
ATOM 554 C CA . ASP A 1 72 ? -4.813 -10.838 2.201 1.00 49.06 72 ASP A CA 1
ATOM 555 C C . ASP A 1 72 ? -4.631 -10.156 3.575 1.00 49.06 72 ASP A C 1
ATOM 557 O O . ASP A 1 72 ? -5.614 -9.880 4.246 1.00 49.06 72 ASP A O 1
ATOM 561 N N . GLU A 1 73 ? -3.408 -9.744 3.954 1.00 43.16 73 GLU A N 1
ATOM 562 C CA . GLU A 1 73 ? -3.163 -8.970 5.192 1.00 43.16 73 GLU A CA 1
ATOM 563 C C . GLU A 1 73 ? -3.188 -7.447 5.008 1.00 43.16 73 GLU A C 1
ATOM 565 O O . GLU A 1 73 ? -3.433 -6.707 5.955 1.00 43.16 73 GLU A O 1
ATOM 570 N N . THR A 1 74 ? -3.014 -6.949 3.786 1.00 41.22 74 THR A N 1
ATOM 571 C CA . THR A 1 74 ? -3.026 -5.503 3.499 1.00 41.22 74 THR A CA 1
ATOM 572 C C . THR A 1 74 ? -4.285 -5.077 2.718 1.00 41.22 74 THR A C 1
ATOM 574 O O . THR A 1 74 ? -4.594 -3.892 2.578 1.00 41.22 74 THR A O 1
ATOM 577 N N . ALA A 1 75 ? -5.123 -6.052 2.331 1.00 40.25 75 ALA A N 1
ATOM 578 C CA . ALA A 1 75 ? -6.458 -5.831 1.774 1.00 40.25 75 ALA A CA 1
ATOM 579 C C . ALA A 1 75 ? -7.539 -5.501 2.821 1.00 40.25 75 ALA A C 1
ATOM 581 O O . ALA A 1 75 ? -8.565 -4.950 2.424 1.00 40.25 75 ALA A O 1
ATOM 582 N N . SER A 1 76 ? -7.300 -5.723 4.121 1.00 42.03 76 SER A N 1
ATOM 583 C CA . SER A 1 76 ? -8.186 -5.215 5.190 1.00 42.03 76 SER A CA 1
ATOM 584 C C . SER A 1 76 ? -8.154 -3.685 5.328 1.00 42.03 76 SER A C 1
ATOM 586 O O . SER A 1 76 ? -9.040 -3.106 5.948 1.00 42.03 76 SER A O 1
ATOM 588 N N . GLY A 1 77 ? -7.166 -3.007 4.728 1.00 42.78 77 GLY A N 1
ATOM 589 C CA . GLY A 1 77 ? -7.064 -1.542 4.744 1.00 42.78 77 GLY A CA 1
ATOM 590 C C . GLY A 1 77 ? -7.494 -0.837 3.451 1.00 42.78 77 GLY A C 1
ATOM 591 O O . GLY A 1 77 ? -7.651 0.382 3.454 1.00 42.78 77 GLY A O 1
ATOM 592 N N . MET A 1 78 ? -7.668 -1.560 2.335 1.00 41.91 78 MET A N 1
ATOM 593 C CA . MET A 1 78 ? -7.858 -0.930 1.013 1.00 41.91 78 MET A CA 1
ATOM 594 C C . MET A 1 78 ? -8.929 -1.554 0.109 1.00 41.91 78 MET A C 1
ATOM 596 O O . MET A 1 78 ? -9.317 -0.915 -0.873 1.00 41.91 78 MET A O 1
ATOM 600 N N . ARG A 1 79 ? -9.473 -2.740 0.414 1.00 44.22 79 ARG A N 1
ATOM 601 C CA . ARG A 1 79 ? -10.760 -3.148 -0.167 1.00 44.22 79 ARG A CA 1
ATOM 602 C C . ARG A 1 79 ? -11.833 -2.619 0.772 1.00 44.22 79 ARG A C 1
ATOM 604 O O . ARG A 1 79 ? -11.845 -2.967 1.945 1.00 44.22 79 ARG A O 1
ATOM 611 N N . GLY A 1 80 ? -12.695 -1.732 0.277 1.00 46.62 80 GLY A N 1
ATOM 612 C CA . GLY A 1 80 ? -13.856 -1.306 1.056 1.00 46.62 80 GLY A CA 1
ATOM 613 C C . GLY A 1 80 ? -14.607 -2.538 1.584 1.00 46.62 80 GLY A C 1
ATOM 614 O O . GLY A 1 80 ? -14.631 -3.550 0.876 1.00 46.62 80 GLY A O 1
ATOM 615 N N . PRO A 1 81 ? -15.172 -2.466 2.802 1.00 46.16 81 PRO A N 1
ATOM 616 C CA . PRO A 1 81 ? -15.774 -3.613 3.475 1.00 46.16 81 PRO A CA 1
ATOM 617 C C . PRO A 1 81 ? -16.737 -4.347 2.538 1.00 46.16 81 PRO A C 1
ATOM 619 O O . PRO A 1 81 ? -17.503 -3.724 1.789 1.00 46.16 81 PRO A O 1
ATOM 622 N N . THR A 1 82 ? -16.675 -5.678 2.543 1.00 50.75 82 THR A N 1
ATOM 623 C CA . THR A 1 82 ? -17.599 -6.523 1.783 1.00 50.75 82 THR A CA 1
ATOM 624 C C . THR A 1 82 ? -19.039 -6.213 2.192 1.00 50.75 82 THR A C 1
ATOM 626 O O . THR A 1 82 ? -19.314 -5.675 3.262 1.00 50.75 82 THR A O 1
ATOM 629 N N . ARG A 1 83 ? -20.012 -6.538 1.337 1.00 47.19 83 ARG A N 1
ATOM 630 C CA . ARG A 1 83 ? -21.428 -6.237 1.614 1.00 47.19 83 ARG A CA 1
ATOM 631 C C . ARG A 1 83 ? -21.930 -6.879 2.918 1.00 47.19 83 ARG A C 1
ATOM 633 O O . ARG A 1 83 ? -22.854 -6.351 3.528 1.00 47.19 83 ARG A O 1
ATOM 640 N N . GLU A 1 84 ? -21.316 -7.987 3.322 1.00 45.91 84 GLU A N 1
ATOM 641 C CA . GLU A 1 84 ? -21.573 -8.690 4.581 1.00 45.91 84 GLU A CA 1
ATOM 642 C C . GLU A 1 84 ? -20.898 -7.994 5.774 1.00 45.91 84 GLU A C 1
ATOM 644 O O . GLU A 1 84 ? -21.531 -7.839 6.813 1.00 45.91 84 GLU A O 1
ATOM 649 N N . GLU A 1 85 ? -19.687 -7.454 5.614 1.00 50.81 85 GLU A N 1
ATOM 650 C CA . GLU A 1 85 ? -19.015 -6.638 6.641 1.00 50.81 85 GLU A CA 1
ATOM 651 C C . GLU A 1 85 ? -19.667 -5.260 6.819 1.00 50.81 85 GLU A C 1
ATOM 653 O O . GLU A 1 85 ? -19.757 -4.768 7.936 1.00 50.81 85 GLU A O 1
ATOM 658 N N . VAL A 1 86 ? -20.197 -4.648 5.752 1.00 53.78 86 VAL A N 1
ATOM 659 C CA . VAL A 1 86 ? -21.003 -3.414 5.843 1.00 53.78 86 VAL A CA 1
ATOM 660 C C . VAL A 1 86 ? -22.326 -3.669 6.564 1.00 53.78 86 VAL A C 1
ATOM 662 O O . VAL A 1 86 ? -22.821 -2.779 7.250 1.00 53.78 86 VAL A O 1
ATOM 665 N N . ALA A 1 87 ? -22.914 -4.858 6.406 1.00 52.03 87 ALA A N 1
ATOM 666 C CA . ALA A 1 87 ? -24.114 -5.247 7.140 1.00 52.03 87 ALA A CA 1
ATOM 667 C C . ALA A 1 87 ? -23.798 -5.523 8.618 1.00 52.03 87 ALA A C 1
ATOM 669 O O . ALA A 1 87 ? -24.541 -5.072 9.481 1.00 52.03 87 ALA A O 1
ATOM 670 N N . ALA A 1 88 ? -22.665 -6.167 8.916 1.00 53.22 88 ALA A N 1
ATOM 671 C CA . ALA A 1 88 ? -22.193 -6.358 10.287 1.00 53.22 88 ALA A CA 1
ATOM 672 C C . ALA A 1 88 ? -21.827 -5.024 10.965 1.00 53.22 88 ALA A C 1
ATOM 674 O O . ALA A 1 88 ? -22.196 -4.800 12.110 1.00 53.22 88 ALA A O 1
ATOM 675 N N . ALA A 1 89 ? -21.196 -4.094 10.241 1.00 51.94 89 ALA A N 1
ATOM 676 C CA . ALA A 1 89 ? -20.855 -2.760 10.736 1.00 51.94 89 ALA A CA 1
ATOM 677 C C . ALA A 1 89 ? -22.078 -1.852 10.964 1.00 51.94 89 ALA A C 1
ATOM 679 O O . ALA A 1 89 ? -21.957 -0.854 11.668 1.00 51.94 89 ALA A O 1
ATOM 680 N N . GLN A 1 90 ? -23.242 -2.172 10.382 1.00 54.00 90 GLN A N 1
ATOM 681 C CA . GLN A 1 90 ? -24.507 -1.482 10.677 1.00 54.00 90 GLN A CA 1
ATOM 682 C C . GLN A 1 90 ? -25.125 -1.916 12.013 1.00 54.00 90 GLN A C 1
ATOM 684 O O . GLN A 1 90 ? -25.933 -1.169 12.559 1.00 54.00 90 GLN A O 1
ATOM 689 N N . ASP A 1 91 ? -24.740 -3.086 12.529 1.00 56.69 91 ASP A N 1
ATOM 690 C CA . ASP A 1 91 ? -25.128 -3.594 13.852 1.00 56.69 91 ASP A CA 1
ATOM 691 C C . ASP A 1 91 ? -24.068 -3.302 14.934 1.00 56.69 91 ASP A C 1
ATOM 693 O O . ASP A 1 91 ? -24.320 -3.519 16.118 1.00 56.69 91 ASP A O 1
ATOM 697 N N . MET A 1 92 ? -22.890 -2.793 14.552 1.00 60.62 92 MET A N 1
ATOM 698 C CA . MET A 1 92 ? -21.849 -2.391 15.500 1.00 60.62 92 MET A CA 1
ATOM 699 C C . MET A 1 92 ? -22.210 -1.069 16.171 1.00 60.62 92 MET A C 1
ATOM 701 O O . MET A 1 92 ? -22.669 -0.117 15.532 1.00 60.62 92 MET A O 1
ATOM 705 N N . SER A 1 93 ? -21.946 -0.990 17.472 1.00 69.25 93 SER A N 1
ATOM 706 C CA . SER A 1 93 ? -22.007 0.278 18.189 1.00 69.25 93 SER A CA 1
ATOM 707 C C . SER A 1 93 ? -20.938 1.250 17.669 1.00 69.25 93 SER A C 1
ATOM 709 O O . SER A 1 93 ? -19.885 0.852 17.162 1.00 69.25 93 SER A O 1
ATOM 711 N N . GLU A 1 94 ? -21.178 2.555 17.822 1.00 66.44 94 GLU A N 1
ATOM 712 C CA . GLU A 1 94 ? -20.188 3.583 17.466 1.00 66.44 94 GLU A CA 1
ATOM 713 C C . GLU A 1 94 ? -18.851 3.393 18.207 1.00 66.44 94 GLU A C 1
ATOM 715 O O . GLU A 1 94 ? -17.813 3.844 17.727 1.00 66.44 94 GLU A O 1
ATOM 720 N N . GLU A 1 95 ? -18.863 2.742 19.374 1.00 67.75 95 GLU A N 1
ATOM 721 C CA . GLU A 1 95 ? -17.663 2.422 20.152 1.00 67.75 95 GLU A CA 1
ATOM 722 C C . GLU A 1 95 ? -16.863 1.276 19.522 1.00 67.75 95 GLU A C 1
ATOM 724 O O . GLU A 1 95 ? -15.668 1.440 19.282 1.00 67.75 95 GLU A O 1
ATOM 729 N N . GLU A 1 96 ? -17.513 0.174 19.142 1.00 71.38 96 GLU A N 1
ATOM 730 C CA . GLU A 1 96 ? -16.844 -0.952 18.469 1.00 71.38 96 GLU A CA 1
ATOM 731 C C . GLU A 1 96 ? -16.266 -0.541 17.107 1.00 71.38 96 GLU A C 1
ATOM 733 O O . GLU A 1 96 ? -15.177 -0.971 16.719 1.00 71.38 96 GLU A O 1
ATOM 738 N N . GLN A 1 97 ? -16.959 0.343 16.381 1.00 68.44 97 GLN A N 1
ATOM 739 C CA . GLN A 1 97 ? -16.442 0.888 15.127 1.00 68.44 97 GLN A CA 1
ATOM 740 C C . GLN A 1 97 ? -15.186 1.746 15.357 1.00 68.44 97 GLN A C 1
ATOM 742 O O . GLN A 1 97 ? -14.240 1.666 14.571 1.00 68.44 97 GLN A O 1
ATOM 747 N N . LYS A 1 98 ? -15.141 2.541 16.434 1.00 69.81 98 LYS A N 1
ATOM 748 C CA . LYS A 1 98 ? -13.957 3.340 16.793 1.00 69.81 98 LYS A CA 1
ATOM 749 C C . LYS A 1 98 ? -12.782 2.468 17.217 1.00 69.81 98 LYS A C 1
ATOM 751 O O . LYS A 1 98 ? -11.669 2.748 16.785 1.00 69.81 98 LYS A O 1
ATOM 756 N N . GLU A 1 99 ? -13.004 1.416 18.004 1.00 73.50 99 GLU A N 1
ATOM 757 C CA . GLU A 1 99 ? -11.938 0.487 18.411 1.00 73.50 99 GLU A CA 1
ATOM 758 C C . GLU A 1 99 ? -11.330 -0.243 17.209 1.00 73.50 99 GLU A C 1
ATOM 760 O O . GLU A 1 99 ? -10.107 -0.331 17.082 1.00 73.50 99 GLU A O 1
ATOM 765 N N . MET A 1 100 ? -12.173 -0.691 16.276 1.00 71.00 100 MET A N 1
ATOM 766 C CA . MET A 1 100 ? -11.712 -1.314 15.037 1.00 71.00 100 MET A CA 1
ATOM 767 C C . MET A 1 100 ? -10.871 -0.343 14.194 1.00 71.00 100 MET A C 1
ATOM 769 O O . MET A 1 100 ? -9.779 -0.698 13.745 1.00 71.00 100 MET A O 1
ATOM 773 N N . ILE A 1 101 ? -11.344 0.896 14.008 1.00 73.75 101 ILE A N 1
ATOM 774 C CA . ILE A 1 101 ? -10.598 1.926 13.269 1.00 73.75 101 ILE A CA 1
ATOM 775 C C . ILE A 1 101 ? -9.286 2.257 13.995 1.00 73.75 101 ILE A C 1
ATOM 777 O O . ILE A 1 101 ? -8.255 2.368 13.339 1.00 73.75 101 ILE A O 1
ATOM 781 N N . ALA A 1 102 ? -9.282 2.359 15.326 1.00 75.56 102 ALA A N 1
ATOM 782 C CA . ALA A 1 102 ? -8.076 2.634 16.108 1.00 75.56 102 ALA A CA 1
ATOM 783 C C . ALA A 1 102 ? -6.992 1.563 15.903 1.00 75.56 102 ALA A C 1
ATOM 785 O O . ALA A 1 102 ? -5.827 1.909 15.705 1.00 75.56 102 ALA A O 1
ATOM 786 N N . GLY A 1 103 ? -7.369 0.279 15.858 1.00 78.12 103 GLY A N 1
ATOM 787 C CA . GLY A 1 103 ? -6.439 -0.812 15.548 1.00 78.12 103 GLY A CA 1
ATOM 788 C C . GLY A 1 103 ? -5.825 -0.697 14.148 1.00 78.12 103 GLY A C 1
ATOM 789 O O . GLY A 1 103 ? -4.611 -0.814 13.985 1.00 78.12 103 GLY A O 1
ATOM 790 N N . MET A 1 104 ? -6.646 -0.391 13.138 1.00 77.12 104 MET A N 1
ATOM 791 C CA . MET A 1 104 ? -6.174 -0.192 11.758 1.00 77.12 104 MET A CA 1
ATOM 792 C C . MET A 1 104 ? -5.242 1.021 11.630 1.00 77.12 104 MET A C 1
ATOM 794 O O . MET A 1 104 ? -4.255 0.984 10.896 1.00 77.12 104 MET A O 1
ATOM 798 N N . VAL A 1 105 ? -5.544 2.098 12.356 1.00 85.00 105 VAL A N 1
ATOM 799 C CA . VAL A 1 105 ? -4.748 3.330 12.375 1.00 85.00 105 VAL A CA 1
ATOM 800 C C . VAL A 1 105 ? -3.389 3.114 13.032 1.00 85.00 105 VAL A C 1
ATOM 802 O O . VAL A 1 105 ? -2.392 3.607 12.509 1.00 85.00 105 VAL A O 1
ATOM 805 N N . GLY A 1 106 ? -3.328 2.329 14.112 1.00 81.44 106 GLY A N 1
ATOM 806 C CA . GLY A 1 106 ? -2.065 1.939 14.740 1.00 81.44 106 GLY A CA 1
ATOM 807 C C . GLY A 1 106 ? -1.141 1.190 13.776 1.00 81.44 106 GLY A C 1
ATOM 808 O O . GLY A 1 106 ? 0.024 1.553 13.639 1.00 81.44 106 GLY A O 1
ATOM 809 N N . GLY A 1 107 ? -1.674 0.216 13.030 1.00 82.31 107 GLY A N 1
ATOM 810 C CA . GLY A 1 107 ? -0.897 -0.508 12.015 1.00 82.31 107 GLY A CA 1
ATOM 811 C C . GLY A 1 107 ? -0.436 0.382 10.853 1.00 82.31 107 GLY A C 1
ATOM 812 O O . GLY A 1 107 ? 0.681 0.240 10.360 1.00 82.31 107 GLY A O 1
ATOM 813 N N . LEU A 1 108 ? -1.26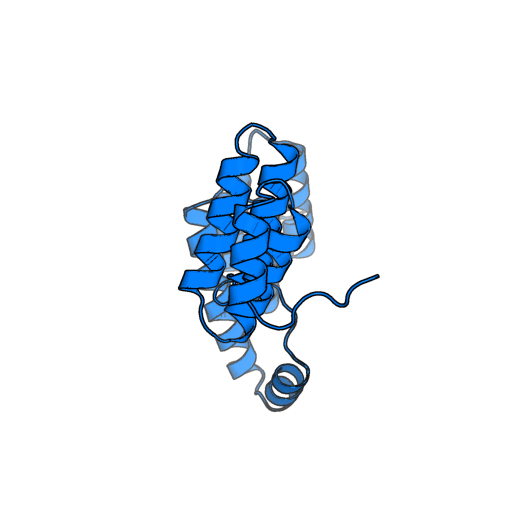7 1.345 10.435 1.00 83.81 108 LEU A N 1
ATOM 814 C CA . LEU A 1 108 ? -0.871 2.334 9.431 1.00 83.81 108 LEU A CA 1
ATOM 815 C C . LEU A 1 108 ? 0.267 3.233 9.932 1.00 83.81 108 LEU A C 1
ATOM 817 O O . LEU A 1 108 ? 1.182 3.521 9.165 1.00 83.81 108 LEU A O 1
ATOM 821 N N . ALA A 1 109 ? 0.215 3.672 11.192 1.00 81.56 109 ALA A N 1
ATOM 822 C CA . ALA A 1 109 ? 1.266 4.488 11.790 1.00 81.56 109 ALA A CA 1
ATOM 823 C C . ALA A 1 109 ? 2.602 3.732 11.836 1.00 81.56 109 ALA A C 1
ATOM 825 O O . ALA A 1 109 ? 3.603 4.259 11.365 1.00 81.56 109 ALA A O 1
ATOM 826 N N . GLU A 1 110 ? 2.600 2.481 12.302 1.00 86.19 110 GLU A N 1
ATOM 827 C CA . GLU A 1 110 ? 3.807 1.644 12.366 1.00 86.19 110 GLU A CA 1
ATOM 828 C C . GLU A 1 110 ? 4.418 1.415 10.974 1.00 86.19 110 GLU A C 1
ATOM 830 O O . GLU A 1 110 ? 5.620 1.577 10.772 1.00 86.19 110 GLU A O 1
ATOM 835 N N . ARG A 1 111 ? 3.583 1.159 9.961 1.00 83.38 111 ARG A N 1
ATOM 836 C CA . ARG A 1 111 ? 4.048 1.044 8.572 1.00 83.38 111 ARG A CA 1
ATOM 837 C C . ARG A 1 111 ? 4.701 2.329 8.056 1.00 83.38 111 ARG A C 1
ATOM 839 O O . ARG A 1 111 ? 5.643 2.262 7.269 1.00 83.38 111 ARG A O 1
ATOM 846 N N . LEU A 1 112 ? 4.180 3.494 8.433 1.00 87.25 112 LEU A N 1
ATOM 847 C CA . LEU A 1 112 ? 4.740 4.783 8.021 1.00 87.25 112 LEU A CA 1
ATOM 848 C C . LEU A 1 112 ? 6.046 5.111 8.750 1.00 87.25 112 LEU A C 1
ATOM 850 O O . LEU A 1 112 ? 6.848 5.881 8.227 1.00 87.25 112 LEU A O 1
ATOM 854 N N . ASP A 1 113 ? 6.300 4.493 9.903 1.00 83.94 113 ASP A N 1
ATOM 855 C CA . ASP A 1 113 ? 7.610 4.544 10.555 1.00 83.94 113 ASP A CA 1
ATOM 856 C C . ASP A 1 113 ? 8.662 3.787 9.732 1.00 83.94 113 ASP A C 1
ATOM 858 O O . ASP A 1 113 ? 9.799 4.245 9.614 1.00 83.94 113 ASP A O 1
ATOM 862 N N . GLU A 1 114 ? 8.282 2.659 9.126 1.00 83.81 114 GLU A N 1
ATOM 863 C CA . GLU A 1 114 ? 9.161 1.868 8.255 1.00 83.81 114 GLU A CA 1
ATOM 864 C C . GLU A 1 114 ? 9.290 2.449 6.839 1.00 83.81 114 GLU A C 1
ATOM 866 O O . GLU A 1 114 ? 10.344 2.330 6.210 1.00 83.81 114 GLU A O 1
ATOM 871 N N . ASN A 1 115 ? 8.229 3.079 6.329 1.00 82.25 115 ASN A N 1
ATOM 872 C CA . ASN A 1 115 ? 8.187 3.695 5.006 1.00 82.25 115 ASN A CA 1
ATOM 873 C C . ASN A 1 115 ? 7.706 5.156 5.079 1.00 82.25 115 ASN A C 1
ATOM 875 O O . ASN A 1 115 ? 6.572 5.461 4.687 1.00 82.25 115 ASN A O 1
ATOM 879 N N . PRO A 1 116 ? 8.565 6.077 5.549 1.00 86.19 116 PRO A N 1
ATOM 880 C CA . PRO A 1 116 ? 8.184 7.471 5.755 1.00 86.19 116 PRO A CA 1
ATOM 881 C C . PRO A 1 116 ? 7.980 8.242 4.443 1.00 86.19 116 PRO A C 1
ATOM 883 O O . PRO A 1 116 ? 7.364 9.304 4.456 1.00 86.19 116 PRO A O 1
ATOM 886 N N . ASP A 1 117 ? 8.414 7.701 3.302 1.00 86.50 117 ASP A N 1
ATOM 887 C CA . ASP A 1 117 ? 8.267 8.326 1.981 1.00 86.50 117 ASP A CA 1
ATOM 888 C C . ASP A 1 117 ? 6.834 8.244 1.409 1.00 86.50 117 ASP A C 1
ATOM 890 O O . ASP A 1 117 ? 6.532 8.850 0.377 1.00 86.50 117 ASP A O 1
ATOM 894 N N . ASP A 1 118 ? 5.913 7.533 2.070 1.00 86.88 118 ASP A N 1
ATOM 895 C CA . ASP A 1 118 ? 4.522 7.399 1.626 1.00 86.88 118 ASP A CA 1
ATOM 896 C C . ASP A 1 118 ? 3.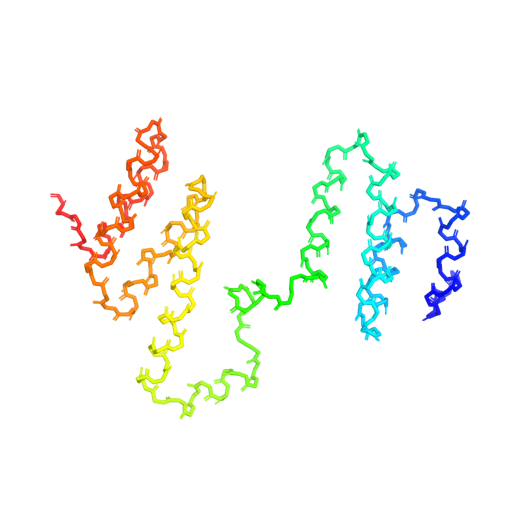644 8.593 2.043 1.00 86.88 118 ASP A C 1
ATOM 898 O O . ASP A 1 118 ? 2.869 8.546 3.001 1.00 86.88 118 ASP A O 1
ATOM 902 N N . LEU A 1 119 ? 3.718 9.679 1.268 1.00 86.19 119 LEU A N 1
ATOM 903 C CA . LEU A 1 119 ? 2.895 10.879 1.462 1.00 86.19 119 LEU A CA 1
ATOM 904 C C . LEU A 1 119 ? 1.384 10.583 1.519 1.00 86.19 119 LEU A C 1
ATOM 906 O O . LEU A 1 119 ? 0.652 11.222 2.279 1.00 86.19 119 LEU A O 1
ATOM 910 N N . GLN A 1 120 ? 0.891 9.648 0.700 1.00 86.69 120 GLN A N 1
ATOM 911 C CA . GLN A 1 120 ? -0.537 9.317 0.683 1.00 86.69 120 GLN A CA 1
ATOM 912 C C . GLN A 1 120 ? -0.946 8.592 1.965 1.00 86.69 120 GLN A C 1
ATOM 914 O O . GLN A 1 120 ? -2.012 8.884 2.516 1.00 86.69 120 GLN A O 1
ATOM 919 N N . GLY A 1 121 ? -0.084 7.711 2.472 1.00 86.38 121 GLY A N 1
ATOM 920 C CA . GLY A 1 121 ? -0.262 7.066 3.763 1.00 86.38 121 GLY A CA 1
ATOM 921 C C . GLY A 1 121 ? -0.302 8.074 4.915 1.00 86.38 121 GLY A C 1
ATOM 922 O O . GLY A 1 121 ? -1.220 8.003 5.731 1.00 86.38 121 GLY A O 1
ATOM 923 N N . TRP A 1 122 ? 0.577 9.082 4.933 1.00 92.00 122 TRP A N 1
ATOM 924 C CA . TRP A 1 122 ? 0.523 10.156 5.938 1.00 92.00 122 TRP A CA 1
ATOM 925 C C . TRP A 1 122 ? -0.788 10.949 5.897 1.00 92.00 122 TRP A C 1
ATOM 927 O O . TRP A 1 122 ? -1.413 11.171 6.933 1.00 92.00 122 TRP A O 1
ATOM 937 N N . ILE A 1 123 ? -1.264 11.334 4.708 1.00 90.00 123 ILE A N 1
ATOM 938 C CA . ILE A 1 123 ? -2.553 12.038 4.557 1.00 90.00 123 ILE A CA 1
ATOM 939 C C . ILE A 1 123 ? -3.715 11.172 5.064 1.00 90.00 123 ILE A C 1
ATOM 941 O O . ILE A 1 123 ? -4.631 11.676 5.725 1.00 90.00 123 ILE A O 1
ATOM 945 N N . MET A 1 124 ? -3.683 9.871 4.765 1.00 87.19 124 MET A N 1
ATOM 946 C CA . MET A 1 124 ? -4.676 8.916 5.245 1.00 87.19 124 MET A CA 1
ATOM 947 C C . MET A 1 124 ? -4.632 8.788 6.770 1.00 87.19 124 MET A C 1
ATOM 949 O O . MET A 1 124 ? -5.687 8.823 7.398 1.00 87.19 124 MET A O 1
ATOM 953 N N . LEU A 1 125 ? -3.437 8.734 7.363 1.00 88.75 125 LEU A N 1
ATOM 954 C CA . LEU A 1 125 ? -3.246 8.670 8.809 1.00 88.75 125 LEU A CA 1
ATOM 955 C C . LEU A 1 125 ? -3.862 9.889 9.512 1.00 88.75 125 LEU A C 1
ATOM 957 O O . LEU A 1 125 ? -4.665 9.725 10.432 1.00 88.75 125 LEU A O 1
ATOM 961 N N . LEU A 1 126 ? -3.589 11.102 9.014 1.00 90.19 126 LEU A N 1
ATOM 962 C CA . LEU A 1 126 ? -4.220 12.331 9.511 1.00 90.19 126 LEU A CA 1
ATOM 963 C C . LEU A 1 126 ? -5.752 12.234 9.436 1.00 90.19 126 LEU A C 1
ATOM 965 O O . LEU A 1 126 ? -6.447 12.490 10.418 1.00 90.19 126 LEU A O 1
ATOM 969 N N . ARG A 1 127 ? -6.304 11.836 8.284 1.00 87.69 127 ARG A N 1
ATOM 970 C CA . ARG A 1 127 ? -7.760 11.716 8.111 1.00 87.69 127 ARG A CA 1
ATOM 971 C C . ARG A 1 127 ? -8.375 10.728 9.103 1.00 87.69 127 ARG A C 1
ATOM 973 O O . ARG A 1 127 ? -9.434 11.026 9.656 1.00 87.69 127 ARG A O 1
ATOM 980 N N . SER A 1 128 ? -7.739 9.582 9.316 1.00 85.00 128 SER A N 1
ATOM 981 C CA . SER A 1 128 ? -8.253 8.548 10.210 1.00 85.00 128 SER A CA 1
ATOM 982 C C . SER A 1 128 ? -8.251 8.998 11.670 1.00 85.00 128 SER A C 1
ATOM 984 O O . SER A 1 128 ? -9.256 8.814 12.354 1.00 85.00 128 SER A O 1
ATOM 986 N N . TYR A 1 129 ? -7.206 9.700 12.122 1.00 88.69 129 TYR A N 1
ATOM 987 C CA . TYR A 1 129 ? -7.220 10.342 13.441 1.00 88.69 129 TYR A CA 1
ATOM 988 C C . TYR A 1 129 ? -8.323 11.401 13.572 1.00 88.69 129 TYR A C 1
ATOM 990 O O . TYR A 1 129 ? -8.958 11.510 14.618 1.00 88.69 129 TYR A O 1
ATOM 998 N N . GLY A 1 130 ? -8.639 12.119 12.489 1.00 84.62 130 GLY A N 1
ATOM 999 C CA . GLY A 1 130 ? -9.789 13.026 12.442 1.00 84.62 130 GLY A CA 1
ATOM 1000 C C . GLY A 1 130 ? -11.138 12.335 12.657 1.00 84.62 130 GLY A C 1
ATOM 1001 O O . GLY A 1 130 ? -11.996 12.883 13.343 1.00 84.62 130 GLY A O 1
ATOM 1002 N N . VAL A 1 131 ? -11.321 11.131 12.105 1.00 82.25 131 VAL A N 1
ATOM 1003 C CA . VAL A 1 131 ? -12.539 10.319 12.297 1.00 82.25 131 VAL A CA 1
ATOM 1004 C C . VAL A 1 131 ? -12.634 9.798 13.730 1.00 82.25 131 VAL A C 1
ATOM 1006 O O . VAL A 1 131 ? -13.716 9.804 14.313 1.00 82.25 131 VAL A O 1
ATOM 1009 N N . LEU A 1 132 ? -11.502 9.397 14.312 1.00 81.44 132 LEU A N 1
ATOM 1010 C CA . LEU A 1 132 ? -11.418 8.968 15.709 1.00 81.44 132 LEU A CA 1
ATOM 1011 C C . LEU A 1 132 ? -11.585 10.129 16.703 1.00 81.44 132 LEU A C 1
ATOM 1013 O O . LEU A 1 132 ? -11.850 9.897 17.880 1.00 81.44 132 LEU A O 1
ATOM 1017 N N . GLY A 1 133 ? -11.443 11.375 16.242 1.00 84.00 133 GLY A N 1
ATOM 1018 C CA . GLY A 1 133 ? -11.417 12.557 17.101 1.00 84.00 133 GLY A CA 1
ATOM 1019 C C . GLY A 1 133 ? -10.123 12.688 17.910 1.00 84.00 133 GLY A C 1
ATOM 1020 O O . GLY A 1 133 ? -10.042 13.545 18.792 1.00 84.00 133 GLY A O 1
ATOM 1021 N N . ASP A 1 134 ? -9.107 11.876 17.608 1.00 87.38 134 ASP A N 1
ATOM 1022 C CA . ASP A 1 134 ? -7.807 11.925 18.268 1.00 87.38 134 ASP A CA 1
ATOM 1023 C C . ASP A 1 134 ? -6.945 13.025 17.650 1.00 87.38 134 ASP A C 1
ATOM 1025 O O . ASP A 1 134 ? -6.093 12.826 16.780 1.00 87.38 134 ASP A O 1
ATOM 1029 N N . ARG A 1 135 ? -7.220 14.248 18.090 1.00 87.56 135 ARG A N 1
ATOM 1030 C CA . ARG A 1 135 ? -6.513 15.427 17.608 1.00 87.56 135 ARG A CA 1
ATOM 1031 C C . ARG A 1 135 ? -5.029 15.411 17.984 1.00 87.56 135 ARG A C 1
ATOM 1033 O O . ARG A 1 135 ? -4.225 15.899 17.199 1.00 87.56 135 ARG A O 1
ATOM 1040 N N . ALA A 1 136 ? -4.671 14.864 19.145 1.00 88.00 136 ALA A N 1
ATOM 1041 C CA . ALA A 1 136 ? -3.282 14.831 19.597 1.00 88.00 136 ALA A CA 1
ATOM 1042 C C . ALA A 1 136 ? -2.434 13.941 18.679 1.00 88.00 136 ALA A C 1
ATOM 1044 O O . ALA A 1 136 ? -1.393 14.380 18.190 1.00 88.00 136 ALA A O 1
ATOM 1045 N N . ALA A 1 137 ? -2.932 12.744 18.358 1.00 88.12 137 ALA A N 1
ATOM 1046 C CA . ALA A 1 137 ? -2.259 11.843 17.429 1.00 88.12 137 ALA A CA 1
ATOM 1047 C C . ALA A 1 137 ? -2.197 12.416 15.999 1.00 88.12 137 ALA A C 1
ATOM 1049 O O . ALA A 1 137 ? -1.192 12.256 15.304 1.00 88.12 137 ALA A O 1
ATOM 1050 N N . ALA A 1 138 ? -3.230 13.151 15.566 1.00 89.81 138 ALA A N 1
ATOM 1051 C CA . ALA A 1 138 ? -3.212 13.850 14.280 1.00 89.81 138 ALA A CA 1
ATOM 1052 C C . ALA A 1 138 ? -2.139 14.953 14.208 1.00 89.81 138 ALA A C 1
ATOM 1054 O O . ALA A 1 138 ? -1.498 15.106 13.167 1.00 89.81 138 ALA A O 1
ATOM 1055 N N . GLU A 1 139 ? -1.948 15.726 15.285 1.00 91.50 139 GLU A N 1
ATOM 1056 C CA . GLU A 1 139 ? -0.904 16.760 15.369 1.00 91.50 139 GLU A CA 1
ATOM 1057 C C . GLU A 1 139 ? 0.497 16.134 15.329 1.00 91.50 139 GLU A C 1
ATOM 1059 O O . GLU A 1 139 ? 1.353 16.599 14.576 1.00 91.50 139 GLU A O 1
ATOM 1064 N N . GLU A 1 140 ? 0.716 15.042 16.064 1.00 91.31 140 GLU A N 1
ATOM 1065 C CA . GLU A 1 140 ? 1.993 14.323 16.056 1.00 91.31 140 GLU A CA 1
ATOM 1066 C C . GLU A 1 140 ? 2.316 13.746 14.671 1.00 91.31 140 GLU A C 1
ATOM 1068 O O . GLU A 1 140 ? 3.402 13.979 14.134 1.00 91.31 140 GLU A O 1
ATOM 1073 N N . ALA A 1 141 ? 1.359 13.051 14.050 1.00 90.88 141 ALA A N 1
ATOM 1074 C CA . ALA A 1 141 ? 1.520 12.504 12.705 1.00 90.88 141 ALA A CA 1
ATOM 1075 C C . ALA A 1 141 ? 1.806 13.598 11.666 1.00 90.88 141 ALA A C 1
ATOM 1077 O O . ALA A 1 141 ? 2.638 13.410 10.778 1.00 90.88 141 ALA A O 1
ATOM 1078 N N . TYR A 1 142 ? 1.143 14.751 11.788 1.00 93.31 142 TYR A N 1
ATOM 1079 C CA . TYR A 1 142 ? 1.380 15.897 10.918 1.00 93.31 142 TYR A CA 1
ATOM 1080 C C . TYR A 1 142 ? 2.802 16.445 11.056 1.00 93.31 142 TYR A C 1
ATOM 1082 O O . TYR A 1 142 ? 3.462 16.642 10.038 1.00 93.31 142 TYR A O 1
ATOM 1090 N N . GLU A 1 143 ? 3.289 16.674 12.278 1.00 92.94 143 GLU A N 1
ATOM 1091 C CA . GLU A 1 143 ? 4.650 17.187 12.486 1.00 92.94 143 GLU A CA 1
ATOM 1092 C C . GLU A 1 143 ? 5.699 16.213 11.950 1.00 92.94 143 GLU A C 1
ATOM 1094 O O . GLU A 1 143 ? 6.615 16.630 11.244 1.00 92.94 143 GLU A O 1
ATOM 1099 N N . ARG A 1 144 ? 5.522 14.910 12.192 1.00 92.06 144 ARG A N 1
ATOM 1100 C CA . ARG A 1 144 ? 6.419 13.874 11.666 1.00 92.06 144 ARG A CA 1
ATOM 1101 C C . ARG A 1 144 ? 6.465 13.872 10.140 1.00 92.06 144 ARG A C 1
ATOM 1103 O O . ARG A 1 144 ? 7.552 13.921 9.564 1.00 92.06 144 ARG A O 1
ATOM 1110 N N . ALA A 1 145 ? 5.300 13.875 9.491 1.00 91.69 145 ALA A N 1
ATOM 1111 C CA . ALA A 1 145 ? 5.210 13.932 8.037 1.00 91.69 145 ALA A CA 1
ATOM 1112 C C . ALA A 1 145 ? 5.820 15.234 7.489 1.00 91.69 145 ALA A C 1
ATOM 1114 O O . ALA A 1 145 ? 6.610 15.208 6.550 1.00 91.69 145 ALA A O 1
ATOM 1115 N N . ARG A 1 146 ? 5.507 16.382 8.098 1.00 92.88 146 ARG A N 1
ATOM 1116 C CA . ARG A 1 146 ? 6.022 17.693 7.678 1.00 92.88 146 ARG A CA 1
ATOM 1117 C C . ARG A 1 146 ? 7.541 17.778 7.794 1.00 92.88 146 ARG A C 1
ATOM 1119 O O . ARG A 1 146 ? 8.173 18.340 6.908 1.00 92.88 146 ARG A O 1
ATOM 1126 N N . THR A 1 147 ? 8.120 17.237 8.865 1.00 92.69 147 THR A N 1
ATOM 1127 C CA . THR A 1 147 ? 9.576 17.157 9.026 1.00 92.69 147 THR A CA 1
ATOM 1128 C C . THR A 1 147 ? 10.192 16.259 7.960 1.00 92.69 147 THR A C 1
ATOM 1130 O O . THR A 1 147 ? 11.170 16.657 7.341 1.00 92.69 147 THR A O 1
ATOM 1133 N N . HIS A 1 148 ? 9.607 15.090 7.685 1.00 92.50 148 HIS A N 1
ATOM 1134 C CA . HIS A 1 148 ? 10.134 14.188 6.656 1.00 92.50 148 HIS A CA 1
ATOM 1135 C C . HIS A 1 148 ? 10.123 14.818 5.256 1.00 92.50 148 HIS A C 1
ATOM 1137 O O . HIS A 1 148 ? 11.114 14.770 4.531 1.00 92.50 148 HIS A O 1
ATOM 1143 N N . PHE A 1 149 ? 9.020 15.476 4.893 1.00 92.12 149 PHE A N 1
ATOM 1144 C CA . PHE A 1 149 ? 8.838 16.108 3.585 1.00 92.12 149 PHE A CA 1
ATOM 1145 C C . PHE A 1 149 ? 9.271 17.580 3.534 1.00 92.12 149 PHE A C 1
ATOM 1147 O O . PHE A 1 149 ? 8.877 18.291 2.610 1.00 92.12 149 PHE A O 1
ATOM 1154 N N . GLU A 1 150 ? 10.096 18.061 4.471 1.00 91.06 150 GLU A N 1
ATOM 1155 C CA . GLU A 1 150 ? 10.447 19.489 4.571 1.00 91.06 150 GLU A CA 1
ATOM 1156 C C . GLU A 1 150 ? 11.102 20.057 3.295 1.00 91.06 150 GLU A C 1
ATOM 1158 O O . GLU A 1 150 ? 10.958 21.239 2.985 1.00 91.06 150 GLU A O 1
ATOM 1163 N N . ASN A 1 151 ? 11.779 19.198 2.526 1.00 90.56 151 ASN A N 1
ATOM 1164 C CA . ASN A 1 151 ? 12.434 19.551 1.264 1.00 90.56 151 ASN A CA 1
ATOM 1165 C C . ASN A 1 151 ? 11.523 19.379 0.032 1.00 90.56 151 ASN A C 1
ATOM 1167 O O . ASN A 1 151 ? 11.871 19.822 -1.062 1.00 90.56 151 ASN A O 1
ATOM 1171 N N . GLU A 1 152 ? 10.347 18.774 0.200 1.00 89.50 152 GLU A N 1
ATOM 1172 C CA . GLU A 1 152 ? 9.370 18.484 -0.851 1.00 89.50 152 GLU A CA 1
ATOM 1173 C C . GLU A 1 152 ? 8.197 19.470 -0.744 1.00 89.50 152 GLU A C 1
ATOM 1175 O O . GLU A 1 152 ? 7.246 19.289 0.023 1.00 89.50 152 GLU A O 1
ATOM 1180 N N . THR A 1 153 ? 8.264 20.554 -1.523 1.00 89.50 153 THR A N 1
ATOM 1181 C CA . THR A 1 153 ? 7.308 21.675 -1.426 1.00 89.50 153 THR A CA 1
ATOM 1182 C C . THR A 1 153 ? 5.865 21.241 -1.703 1.00 89.50 153 THR A C 1
ATOM 1184 O O . THR A 1 153 ? 4.952 21.642 -0.980 1.00 89.50 153 THR A O 1
ATOM 1187 N N . ASP A 1 154 ? 5.650 20.392 -2.712 1.00 91.75 154 ASP A N 1
ATOM 1188 C CA . ASP A 1 154 ? 4.313 19.897 -3.063 1.00 91.75 154 ASP A CA 1
ATOM 1189 C C . ASP A 1 154 ? 3.743 18.972 -1.977 1.00 91.75 154 ASP A C 1
ATOM 1191 O O . ASP A 1 154 ? 2.562 19.063 -1.630 1.00 91.75 154 ASP A O 1
ATOM 1195 N N . ALA A 1 155 ? 4.588 18.115 -1.399 1.00 88.44 155 ALA A N 1
ATOM 1196 C CA . ALA A 1 155 ? 4.206 17.204 -0.326 1.00 88.44 155 ALA A CA 1
ATOM 1197 C C . ALA A 1 155 ? 3.809 17.967 0.945 1.00 88.44 155 ALA A C 1
ATOM 1199 O O . ALA A 1 155 ? 2.728 17.747 1.498 1.00 88.44 155 ALA A O 1
ATOM 1200 N N . THR A 1 156 ? 4.630 18.939 1.347 1.00 91.12 156 THR A N 1
ATOM 1201 C CA . THR A 1 156 ? 4.343 19.814 2.490 1.00 91.12 156 THR A CA 1
ATOM 1202 C C . THR A 1 156 ? 3.052 20.610 2.279 1.00 91.12 156 THR A C 1
ATOM 1204 O O . THR A 1 156 ? 2.204 20.654 3.170 1.00 91.12 156 THR A O 1
ATOM 1207 N N . ALA A 1 157 ? 2.823 21.166 1.084 1.00 91.62 157 ALA A N 1
ATOM 1208 C CA . ALA A 1 157 ? 1.599 21.913 0.783 1.00 91.62 157 ALA A CA 1
ATOM 1209 C C . ALA A 1 157 ? 0.323 21.051 0.876 1.00 91.62 157 ALA A C 1
ATOM 1211 O O . ALA A 1 157 ? -0.744 21.543 1.267 1.00 91.62 157 ALA A O 1
ATOM 1212 N N . LEU A 1 158 ? 0.408 19.765 0.519 1.00 90.00 158 LEU A N 1
ATOM 1213 C CA . LEU A 1 158 ? -0.699 18.818 0.668 1.00 90.00 158 LEU A CA 1
ATOM 1214 C C . LEU A 1 158 ? -0.968 18.482 2.140 1.00 90.00 158 LEU A C 1
ATOM 1216 O O . LEU A 1 158 ? -2.129 18.513 2.561 1.00 90.00 158 LEU A O 1
ATOM 1220 N N . LEU A 1 159 ? 0.082 18.230 2.926 1.00 91.25 159 LEU A N 1
ATOM 1221 C CA . LEU A 1 159 ? -0.026 17.975 4.367 1.00 91.25 159 LEU A CA 1
ATOM 1222 C C . LEU A 1 159 ? -0.630 19.174 5.103 1.00 91.25 159 LEU A C 1
ATOM 1224 O O . LEU A 1 159 ? -1.573 19.014 5.876 1.00 91.25 159 LEU A O 1
ATOM 1228 N N . GLU A 1 160 ? -0.163 20.388 4.806 1.00 90.75 160 GLU A N 1
ATOM 1229 C CA . GLU A 1 160 ? -0.704 21.624 5.380 1.00 90.75 160 GLU A CA 1
ATOM 1230 C C . GLU A 1 160 ? -2.184 21.816 5.045 1.00 90.75 160 GLU A C 1
ATOM 1232 O O . GLU A 1 160 ? -2.985 22.186 5.905 1.00 90.75 160 GLU A O 1
ATOM 1237 N N . ARG A 1 161 ? -2.582 21.554 3.795 1.00 91.44 161 ARG A N 1
ATOM 1238 C CA . ARG A 1 161 ? -3.988 21.656 3.381 1.00 91.44 161 ARG A CA 1
ATOM 1239 C C . ARG A 1 161 ? -4.870 20.690 4.169 1.00 91.44 161 ARG A C 1
ATOM 1241 O O . ARG A 1 161 ? -5.962 21.073 4.603 1.00 91.44 161 ARG A O 1
ATOM 1248 N N . GLN A 1 162 ? -4.403 19.460 4.362 1.00 89.00 162 GLN A N 1
ATOM 1249 C CA . GLN A 1 162 ? -5.120 18.465 5.151 1.00 89.00 162 GLN A CA 1
ATOM 1250 C C . GLN A 1 162 ? -5.216 18.900 6.620 1.00 89.00 162 GLN A C 1
ATOM 1252 O O . GLN A 1 162 ? -6.312 18.943 7.180 1.00 89.00 162 GLN A O 1
ATOM 1257 N N . ALA A 1 163 ? -4.101 19.332 7.211 1.00 89.44 163 ALA A N 1
ATOM 1258 C CA . ALA A 1 163 ? -4.046 19.821 8.584 1.00 89.44 163 ALA A CA 1
ATOM 1259 C C . ALA A 1 163 ? -4.960 21.039 8.821 1.00 89.44 163 ALA A C 1
ATOM 1261 O O . ALA A 1 163 ? -5.626 21.116 9.854 1.00 89.44 163 ALA A O 1
ATOM 1262 N N . ARG A 1 164 ? -5.074 21.960 7.851 1.00 89.56 164 ARG A N 1
ATOM 1263 C CA . ARG A 1 164 ? -6.023 23.094 7.900 1.00 89.56 164 ARG A CA 1
ATOM 1264 C C . ARG A 1 164 ? -7.474 22.644 7.868 1.00 89.56 164 ARG A C 1
ATOM 1266 O O . ARG A 1 164 ? -8.285 23.181 8.614 1.00 89.56 164 ARG A O 1
ATOM 1273 N N . THR A 1 165 ? -7.800 21.659 7.032 1.00 86.50 165 THR A N 1
ATOM 1274 C CA . THR A 1 165 ? -9.163 21.100 6.944 1.00 86.50 165 THR A CA 1
ATOM 1275 C C . THR A 1 165 ? -9.606 20.523 8.289 1.00 86.50 165 THR A C 1
ATOM 1277 O O . THR A 1 165 ? -10.772 20.616 8.659 1.00 86.50 165 THR A O 1
ATOM 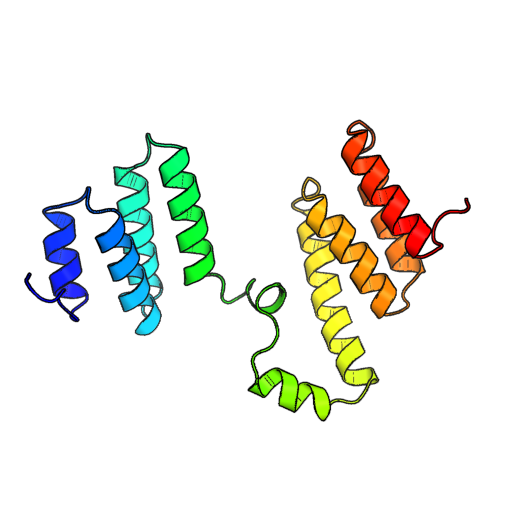1280 N N . MET A 1 166 ? -8.652 19.987 9.046 1.00 84.38 166 MET A N 1
ATOM 1281 C CA . MET A 1 166 ? -8.853 19.439 10.385 1.00 84.38 166 MET A CA 1
ATOM 1282 C C . MET A 1 166 ? -8.689 20.479 11.511 1.00 84.38 166 MET A C 1
ATOM 1284 O O . MET A 1 166 ? -8.850 20.155 12.687 1.00 84.38 166 MET A O 1
ATOM 1288 N N . GLY A 1 167 ? -8.345 21.727 11.179 1.00 86.12 167 GLY A N 1
ATOM 1289 C CA . GLY A 1 167 ? -8.088 22.797 12.144 1.00 86.12 167 GLY A CA 1
ATOM 1290 C C . GLY A 1 167 ? -6.862 22.570 13.036 1.00 86.12 167 GLY A C 1
ATOM 1291 O O . GLY A 1 167 ? -6.778 23.182 14.103 1.00 86.12 167 GLY A O 1
ATOM 1292 N N . LEU A 1 168 ? -5.938 21.680 12.656 1.00 83.69 168 LEU A N 1
ATOM 1293 C CA . LEU A 1 168 ? -4.712 21.388 13.415 1.00 83.69 168 LEU A CA 1
ATOM 1294 C C . LEU A 1 168 ? -3.766 22.590 13.403 1.00 83.69 168 LEU A C 1
ATOM 1296 O O . LEU A 1 168 ? -3.189 22.939 14.427 1.00 83.69 168 LEU A O 1
ATOM 1300 N N . ILE A 1 169 ? -3.689 23.281 12.264 1.00 81.38 169 ILE A N 1
ATOM 1301 C CA . ILE A 1 169 ? -2.892 24.496 12.099 1.00 81.38 169 ILE A CA 1
ATOM 1302 C C . ILE A 1 169 ? -3.794 25.712 11.888 1.00 81.38 169 ILE A C 1
ATOM 1304 O O . ILE A 1 169 ? -4.835 25.629 11.228 1.00 81.38 169 ILE A O 1
ATOM 1308 N N . ARG A 1 170 ? -3.407 26.849 12.480 1.00 65.56 170 ARG A N 1
ATOM 1309 C CA . ARG A 1 170 ? -4.129 28.115 12.305 1.00 65.56 170 ARG A CA 1
ATOM 1310 C C . ARG A 1 170 ? -3.940 28.667 10.880 1.00 65.56 170 ARG A C 1
ATOM 1312 O O . ARG A 1 170 ? -2.892 28.413 10.286 1.00 65.56 170 ARG A O 1
ATOM 1319 N N . PRO A 1 171 ? -4.951 29.381 10.344 1.00 51.69 171 PRO A N 1
ATOM 1320 C CA . PRO A 1 171 ? -4.875 30.027 9.035 1.00 51.69 171 PRO A CA 1
ATOM 1321 C C . PRO A 1 171 ? -3.847 31.160 8.994 1.00 51.69 171 PRO A C 1
ATOM 1323 O O . PRO A 1 171 ? -3.594 31.773 10.060 1.00 51.69 171 PRO A O 1
#

Radius of gyration: 21.42 Å; chains: 1; bounding box: 40×58×50 Å

Sequence (171 a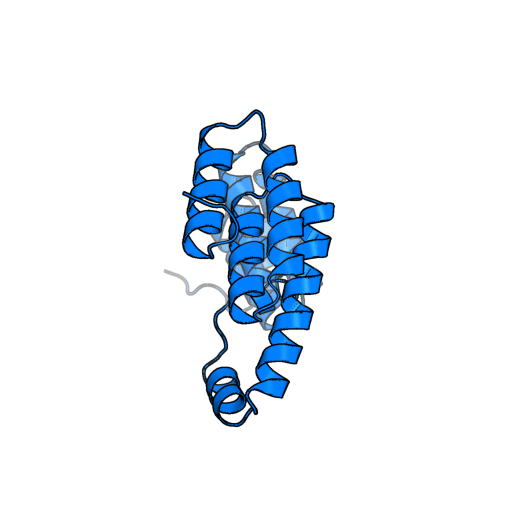a):
PPSAPSDPDALRARLEAEPKDFRGWLELARLEAARGDRKAAHAAIARVREVYAAAPFVLQQIARAEAELFDDETASGMRGPTREEVAAAQDMSEEEQKEMIAGMVGGLAERLDENPDDLQGWIMLLRSYGVLGDRAAAEEAYERARTHFENETDATALLERQARTMGLIRP